Protein AF-A0A8E0IG39-F1 (afdb_monomer_lite)

Structure (mmCIF, N/CA/C/O backbone):
data_AF-A0A8E0IG39-F1
#
_entry.id   AF-A0A8E0IG39-F1
#
loop_
_atom_site.group_PDB
_atom_site.id
_atom_site.type_symbol
_atom_site.label_atom_id
_atom_site.label_alt_id
_atom_site.label_comp_id
_atom_site.label_asym_id
_atom_site.label_entity_id
_atom_site.label_seq_id
_atom_site.pdbx_PDB_ins_code
_atom_site.Cartn_x
_atom_site.Cartn_y
_atom_site.Cartn_z
_atom_site.occupancy
_atom_site.B_iso_or_equiv
_atom_site.auth_seq_id
_atom_site.auth_comp_id
_atom_site.auth_asym_id
_atom_site.auth_atom_id
_atom_site.pdbx_PDB_model_num
ATOM 1 N N . MET A 1 1 ? 28.564 35.606 7.954 1.00 42.53 1 MET A N 1
ATOM 2 C CA . MET A 1 1 ? 27.881 35.016 6.780 1.00 42.53 1 MET A CA 1
ATOM 3 C C . MET A 1 1 ? 26.571 35.771 6.549 1.00 42.53 1 MET A C 1
ATOM 5 O O . MET A 1 1 ? 25.629 35.562 7.297 1.00 42.53 1 MET A O 1
ATOM 9 N N . LYS A 1 2 ? 26.527 36.733 5.611 1.00 55.00 2 LYS A N 1
ATOM 10 C CA . LYS A 1 2 ? 25.306 37.513 5.319 1.00 55.00 2 LYS A CA 1
ATOM 11 C C . LYS A 1 2 ? 24.450 36.733 4.321 1.00 55.00 2 LYS A C 1
ATOM 13 O O . LYS A 1 2 ? 24.817 36.614 3.155 1.00 55.00 2 LYS A O 1
ATOM 18 N N . ILE A 1 3 ? 23.342 36.162 4.784 1.00 67.19 3 ILE A N 1
ATOM 19 C CA . ILE A 1 3 ? 22.362 35.515 3.906 1.00 67.19 3 ILE A CA 1
ATOM 20 C C . ILE A 1 3 ? 21.674 36.619 3.095 1.00 67.19 3 ILE A C 1
ATOM 22 O O . ILE A 1 3 ? 21.021 37.495 3.656 1.00 67.19 3 ILE A O 1
ATOM 26 N N . ASN A 1 4 ? 21.841 36.594 1.771 1.00 78.06 4 ASN A N 1
ATOM 27 C CA . ASN A 1 4 ? 21.153 37.514 0.866 1.00 78.06 4 ASN A CA 1
ATOM 28 C C . ASN A 1 4 ? 19.687 37.080 0.720 1.00 78.06 4 ASN A C 1
ATOM 30 O O . ASN A 1 4 ? 19.344 36.284 -0.156 1.00 78.06 4 ASN A O 1
ATOM 34 N N . PHE A 1 5 ? 18.835 37.612 1.596 1.00 70.81 5 PHE A N 1
ATOM 35 C CA . PHE A 1 5 ? 17.396 37.336 1.697 1.00 70.81 5 PHE A CA 1
ATOM 36 C C . PHE A 1 5 ? 16.663 37.359 0.342 1.00 70.81 5 PHE A C 1
ATOM 38 O O . PHE A 1 5 ? 15.862 36.477 0.041 1.00 70.81 5 PHE A O 1
ATOM 45 N N . PHE A 1 6 ? 17.015 38.307 -0.530 1.00 73.81 6 PHE A N 1
ATOM 46 C CA . PHE A 1 6 ? 16.400 38.458 -1.852 1.00 73.81 6 PHE A CA 1
ATOM 47 C C . PHE A 1 6 ? 16.737 37.312 -2.821 1.00 73.81 6 PHE A C 1
ATOM 49 O O . PHE A 1 6 ? 15.911 36.903 -3.635 1.00 73.81 6 PHE A O 1
ATOM 56 N N . LYS A 1 7 ? 17.952 36.758 -2.717 1.00 75.75 7 LYS A N 1
ATOM 57 C CA . LYS A 1 7 ? 18.385 35.608 -3.522 1.00 75.75 7 LYS A CA 1
ATOM 58 C C . LYS A 1 7 ? 17.743 34.313 -3.020 1.00 75.75 7 LYS A C 1
ATOM 60 O O . LYS A 1 7 ? 17.424 33.451 -3.828 1.00 75.75 7 LYS A O 1
ATOM 65 N N . TRP A 1 8 ? 17.511 34.221 -1.710 1.00 74.56 8 TRP A N 1
ATOM 66 C CA . TRP A 1 8 ? 16.838 33.095 -1.063 1.00 74.56 8 TRP A CA 1
ATOM 67 C C . TRP A 1 8 ? 15.350 33.002 -1.446 1.00 74.56 8 TRP A C 1
ATOM 69 O O . TRP A 1 8 ? 14.901 31.939 -1.862 1.00 74.56 8 TRP A O 1
ATOM 79 N N . ILE A 1 9 ? 14.603 34.116 -1.423 1.00 75.38 9 ILE A N 1
ATOM 80 C CA . ILE A 1 9 ? 13.182 34.150 -1.836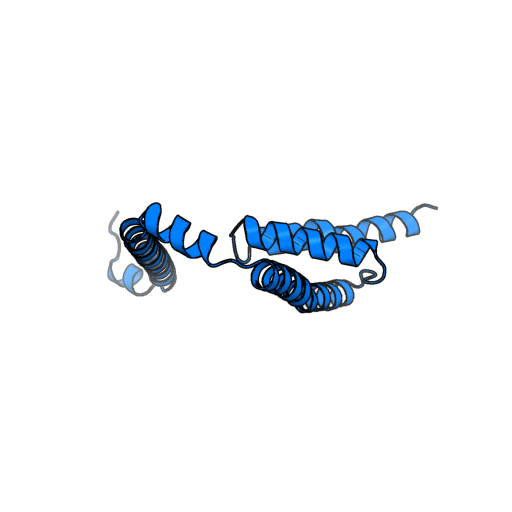 1.00 75.38 9 ILE A CA 1
ATOM 81 C C . ILE A 1 9 ? 12.982 33.751 -3.301 1.00 75.38 9 ILE A C 1
ATOM 83 O O . ILE A 1 9 ? 11.970 33.146 -3.649 1.00 75.38 9 ILE A O 1
ATOM 87 N N . ARG A 1 10 ? 13.934 34.085 -4.174 1.00 76.81 10 ARG A N 1
ATOM 88 C CA . ARG A 1 10 ? 13.847 33.780 -5.606 1.00 76.81 10 ARG A CA 1
ATOM 89 C C . ARG A 1 10 ? 14.158 32.322 -5.951 1.00 76.81 10 ARG A C 1
ATOM 91 O O . ARG A 1 10 ? 13.931 31.926 -7.093 1.00 76.81 10 ARG A O 1
ATOM 98 N N . ASP A 1 11 ? 14.700 31.540 -5.018 1.00 84.31 11 ASP A N 1
ATOM 99 C CA . ASP A 1 11 ? 15.048 30.145 -5.274 1.00 84.31 11 ASP A CA 1
ATOM 100 C C . ASP A 1 11 ? 13.833 29.227 -5.064 1.00 84.31 11 ASP A C 1
ATOM 102 O O . ASP A 1 11 ? 13.365 28.974 -3.951 1.00 84.31 11 ASP A O 1
ATOM 106 N N . VAL A 1 12 ? 13.336 28.685 -6.175 1.00 80.31 12 VAL A N 1
ATOM 107 C CA . VAL A 1 12 ? 12.187 27.770 -6.243 1.00 80.31 12 VAL A CA 1
ATOM 108 C C . VAL A 1 12 ? 12.405 26.497 -5.410 1.00 80.31 12 VAL A C 1
ATOM 110 O O . VAL A 1 12 ? 11.437 25.872 -4.969 1.00 80.31 12 VAL A O 1
ATOM 113 N N . ARG A 1 13 ? 13.658 26.094 -5.157 1.00 83.62 13 ARG A N 1
ATOM 114 C CA . ARG A 1 13 ? 13.974 24.904 -4.356 1.00 83.62 13 ARG A CA 1
ATOM 115 C C . ARG A 1 13 ? 13.492 25.048 -2.914 1.00 83.62 13 ARG A C 1
ATOM 117 O O . ARG A 1 13 ? 12.945 24.091 -2.373 1.00 83.62 13 ARG A O 1
ATOM 124 N N . HIS A 1 14 ? 13.641 26.226 -2.310 1.00 83.69 14 HIS A N 1
ATOM 125 C CA . HIS A 1 14 ? 13.209 26.461 -0.931 1.00 83.69 14 HIS A CA 1
ATOM 126 C C . HIS A 1 14 ? 11.686 26.384 -0.797 1.00 83.69 14 HIS A C 1
ATOM 128 O O . HIS A 1 14 ? 11.186 25.727 0.113 1.00 83.69 14 HIS A O 1
ATOM 134 N N . TRP A 1 15 ? 10.951 26.948 -1.758 1.00 89.56 15 TRP A N 1
ATOM 135 C CA . TRP A 1 15 ? 9.489 26.884 -1.793 1.00 89.56 15 TRP A CA 1
ATOM 136 C C . TRP A 1 15 ? 8.954 25.460 -1.951 1.00 89.56 15 TRP A C 1
ATOM 138 O O . TRP A 1 15 ? 8.009 25.092 -1.258 1.00 89.56 15 TRP A O 1
ATOM 148 N N . LYS A 1 16 ? 9.582 24.629 -2.795 1.00 87.31 16 LYS A N 1
ATOM 149 C CA . LYS A 1 16 ? 9.216 23.206 -2.927 1.00 87.31 16 LYS A CA 1
ATOM 150 C C . LYS A 1 16 ? 9.378 22.452 -1.609 1.00 87.31 16 LYS A C 1
ATOM 152 O O . LYS A 1 16 ? 8.490 21.699 -1.223 1.00 87.31 16 LYS A O 1
ATOM 157 N N . THR A 1 17 ? 10.488 22.673 -0.908 1.00 90.06 17 THR A N 1
ATOM 158 C CA . THR A 1 17 ? 10.740 22.033 0.387 1.00 90.06 17 THR A CA 1
ATOM 159 C C . THR A 1 17 ? 9.731 22.491 1.439 1.00 90.06 17 THR A C 1
ATOM 161 O O . THR A 1 17 ? 9.121 21.651 2.093 1.00 90.06 17 THR A O 1
ATOM 164 N N . ILE A 1 18 ? 9.496 23.802 1.563 1.00 92.94 18 ILE A N 1
ATOM 165 C CA . ILE A 1 18 ? 8.512 24.363 2.505 1.00 92.94 18 ILE A CA 1
ATOM 166 C C . ILE A 1 18 ? 7.112 23.806 2.223 1.00 92.94 18 ILE A C 1
ATOM 168 O O . ILE A 1 18 ? 6.427 23.378 3.149 1.00 92.94 18 ILE A O 1
ATOM 172 N N . TYR A 1 19 ? 6.713 23.743 0.950 1.00 93.31 19 TYR A N 1
ATOM 173 C CA . TYR A 1 19 ? 5.432 23.176 0.534 1.00 93.31 19 TYR A CA 1
ATOM 174 C C . TYR A 1 19 ? 5.275 21.709 0.959 1.00 93.31 19 TYR A C 1
ATOM 176 O O . TYR A 1 19 ? 4.247 21.346 1.528 1.00 93.31 19 TYR A O 1
ATOM 184 N N . LEU A 1 20 ? 6.296 20.871 0.739 1.00 92.69 20 LEU A N 1
ATOM 185 C CA . LEU A 1 20 ? 6.265 19.464 1.154 1.00 92.69 20 LEU A CA 1
ATOM 186 C C . LEU A 1 20 ? 6.144 19.323 2.674 1.00 92.69 20 LEU A C 1
ATOM 188 O O . LEU A 1 20 ? 5.322 18.541 3.149 1.00 92.69 20 LEU A O 1
ATOM 192 N N . PHE A 1 21 ? 6.904 20.113 3.439 1.00 94.94 21 PHE A N 1
ATOM 193 C CA . PHE A 1 21 ? 6.798 20.122 4.899 1.00 94.94 21 PHE A CA 1
ATOM 194 C C . PHE A 1 21 ? 5.409 20.560 5.370 1.00 94.94 21 PHE A C 1
ATOM 196 O O . PHE A 1 21 ? 4.840 19.926 6.259 1.00 94.94 21 PHE A O 1
ATOM 203 N N . MET A 1 22 ? 4.830 21.594 4.755 1.00 96.75 22 MET A N 1
ATOM 204 C CA . MET A 1 2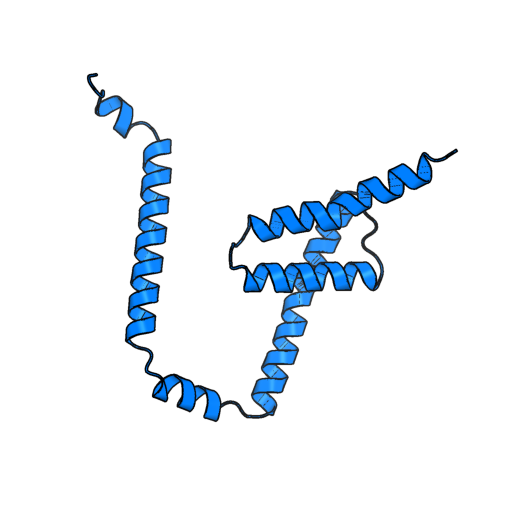2 ? 3.464 22.031 5.048 1.00 96.75 22 MET A CA 1
ATOM 205 C C . MET A 1 22 ? 2.442 20.935 4.751 1.00 96.75 22 MET A C 1
ATOM 207 O O . MET A 1 22 ? 1.620 20.637 5.612 1.00 96.75 22 MET A O 1
ATOM 211 N N . MET A 1 23 ? 2.513 20.294 3.582 1.00 95.44 23 MET A N 1
ATOM 212 C CA . MET A 1 23 ? 1.608 19.199 3.219 1.00 95.44 23 MET A CA 1
ATOM 213 C C . MET A 1 23 ? 1.681 18.043 4.214 1.00 95.44 23 MET A C 1
ATOM 215 O O . MET A 1 23 ? 0.649 17.611 4.723 1.00 95.44 23 MET A O 1
ATOM 219 N N . ILE A 1 24 ? 2.889 17.588 4.554 1.00 94.44 24 ILE A N 1
ATOM 220 C CA . ILE A 1 24 ? 3.082 16.528 5.553 1.00 94.44 24 ILE A CA 1
ATOM 221 C C . ILE A 1 24 ? 2.488 16.951 6.898 1.00 94.44 24 ILE A C 1
ATOM 223 O O . ILE A 1 24 ? 1.785 16.165 7.531 1.00 94.44 24 ILE A O 1
ATOM 227 N N . SER A 1 25 ? 2.711 18.198 7.315 1.00 96.12 25 SER A N 1
ATOM 228 C CA . SER A 1 25 ? 2.196 18.727 8.581 1.00 96.12 25 SER A CA 1
ATOM 229 C C . SER A 1 25 ? 0.667 18.760 8.605 1.00 96.12 25 SER A C 1
ATOM 231 O O . SER A 1 25 ? 0.061 18.303 9.571 1.00 96.12 25 SER A O 1
ATOM 233 N N . ILE A 1 26 ? 0.032 19.231 7.527 1.00 96.62 26 ILE A N 1
ATOM 234 C CA . ILE A 1 26 ? -1.430 19.294 7.396 1.00 96.62 26 ILE A CA 1
ATOM 235 C C . ILE A 1 26 ? -2.035 17.889 7.389 1.00 96.62 26 ILE A C 1
ATOM 237 O O . ILE A 1 26 ? -2.989 17.632 8.124 1.00 96.62 26 ILE A O 1
ATOM 241 N N . VAL A 1 27 ? -1.481 16.968 6.596 1.00 95.06 27 VAL A N 1
ATOM 242 C CA . VAL A 1 27 ? -1.950 15.575 6.530 1.00 95.06 27 VAL A CA 1
ATOM 243 C C . VAL A 1 27 ? -1.802 14.896 7.888 1.00 95.06 27 VAL A C 1
ATOM 245 O O . VAL A 1 27 ? -2.737 14.248 8.351 1.00 95.06 27 VAL A O 1
ATOM 248 N N . THR A 1 28 ? -0.668 15.093 8.562 1.00 94.88 28 THR A N 1
ATOM 249 C CA . THR A 1 28 ? -0.412 14.518 9.890 1.00 94.88 28 THR A CA 1
ATOM 250 C C . THR A 1 28 ? -1.375 15.080 10.929 1.00 94.88 28 THR A C 1
ATOM 252 O O . THR A 1 28 ? -1.986 14.318 11.674 1.00 94.88 28 THR A O 1
ATOM 255 N N . TYR A 1 29 ? -1.572 16.400 10.956 1.00 96.00 29 TYR A N 1
ATOM 256 C CA . TYR A 1 29 ? -2.536 17.037 11.852 1.00 96.00 29 TYR A CA 1
ATOM 257 C C . TYR A 1 29 ? -3.958 16.524 11.603 1.00 96.00 29 TYR A C 1
ATOM 259 O O . TYR A 1 29 ? -4.662 16.170 12.548 1.00 96.00 29 TYR A O 1
ATOM 267 N N . SER A 1 30 ? -4.352 16.410 10.334 1.00 94.06 30 SER A N 1
ATOM 268 C CA . SER A 1 30 ? -5.660 15.882 9.935 1.00 94.06 30 SER A CA 1
ATOM 269 C C . SER A 1 30 ? -5.830 14.425 10.367 1.00 94.06 30 SER A C 1
ATOM 271 O O . SER A 1 30 ? -6.864 14.069 10.926 1.00 94.06 30 SER A O 1
ATOM 273 N N . MET A 1 31 ? -4.798 13.593 10.190 1.00 93.50 31 MET A N 1
ATOM 274 C CA . MET A 1 31 ? -4.795 12.204 10.656 1.00 93.50 31 MET A CA 1
ATOM 275 C C . MET A 1 31 ? -4.933 12.105 12.173 1.00 93.50 31 MET A C 1
ATOM 277 O O . MET A 1 31 ? -5.764 11.345 12.659 1.00 93.50 31 MET A O 1
ATOM 281 N N . ILE A 1 32 ? -4.187 12.907 12.935 1.00 93.62 32 ILE A N 1
ATOM 282 C CA . ILE A 1 32 ? -4.317 12.951 14.399 1.00 93.62 32 ILE A CA 1
ATOM 283 C C . ILE A 1 32 ? -5.729 13.400 14.799 1.00 93.62 32 ILE A C 1
ATOM 285 O O . ILE A 1 32 ? -6.319 12.830 15.717 1.00 93.62 32 ILE A O 1
ATOM 289 N N . GLY A 1 33 ? -6.284 14.397 14.107 1.00 91.75 33 GLY A N 1
ATOM 290 C CA . GLY A 1 33 ? -7.647 14.877 14.318 1.00 91.75 33 GLY A CA 1
ATOM 291 C C . GLY A 1 33 ? -8.699 13.788 14.105 1.00 91.75 33 GLY A C 1
ATOM 292 O O . GLY A 1 33 ? -9.603 13.655 14.929 1.00 91.75 33 GLY A O 1
ATOM 293 N N . LEU A 1 34 ? -8.548 12.974 13.057 1.00 88.31 34 LEU A N 1
ATOM 294 C CA . LEU A 1 34 ? -9.405 11.814 12.796 1.00 88.31 34 LEU A CA 1
ATOM 295 C C . LEU A 1 34 ? -9.240 10.745 13.878 1.00 88.31 34 LEU A C 1
ATOM 297 O O . LEU A 1 34 ? -10.230 10.294 14.445 1.00 88.31 34 LEU A O 1
ATOM 301 N N . CYS A 1 35 ? -8.003 10.391 14.233 1.00 86.75 35 CYS A N 1
ATOM 302 C CA . CYS A 1 35 ? -7.730 9.394 15.268 1.00 86.75 35 CYS A CA 1
ATOM 303 C C . CYS A 1 35 ? -8.332 9.772 16.627 1.00 86.75 35 CYS A C 1
ATOM 305 O O . CYS A 1 35 ? -8.832 8.902 17.330 1.00 86.75 35 CYS A O 1
ATOM 307 N N . ARG A 1 36 ? -8.337 11.060 16.992 1.00 87.75 36 ARG A N 1
ATOM 308 C CA . ARG A 1 36 ? -8.948 11.543 18.244 1.00 87.75 36 ARG A CA 1
ATOM 309 C C . ARG A 1 36 ? -10.474 11.428 18.267 1.00 87.75 36 ARG A C 1
ATOM 311 O O . ARG A 1 36 ? -11.047 11.353 19.347 1.00 87.75 36 ARG A O 1
ATOM 318 N N . GLN A 1 37 ? -11.122 11.430 17.104 1.00 86.31 37 GLN A N 1
ATOM 319 C CA . GLN A 1 37 ? -12.574 11.253 16.976 1.00 86.31 37 GLN A CA 1
ATOM 320 C C . GLN A 1 37 ? -12.981 9.773 16.944 1.00 86.31 37 GLN A C 1
ATOM 322 O O . GLN A 1 37 ? -14.149 9.446 17.152 1.00 86.31 37 GLN A O 1
ATOM 327 N N . LEU A 1 38 ? -12.031 8.866 16.701 1.00 85.38 38 LEU A N 1
ATOM 328 C CA . LEU A 1 38 ? -12.274 7.430 16.697 1.00 85.38 38 LEU A CA 1
ATOM 329 C C . LEU A 1 38 ? -12.253 6.885 18.129 1.00 85.38 38 LEU A C 1
ATOM 331 O O . LEU A 1 38 ? -11.204 6.771 18.758 1.00 85.38 38 LEU A O 1
ATOM 335 N N . SER A 1 39 ? -13.420 6.490 18.637 1.00 87.50 39 SER A N 1
ATOM 336 C CA . SER A 1 39 ? -13.505 5.663 19.842 1.00 87.50 39 SER A CA 1
ATOM 337 C C . SER A 1 39 ? -13.394 4.175 19.488 1.00 87.50 39 SER A C 1
ATOM 339 O O . SER A 1 39 ? -13.878 3.731 18.444 1.00 87.50 39 SER A O 1
ATOM 341 N N . VAL A 1 40 ? -12.836 3.370 20.399 1.00 85.88 40 VAL A N 1
ATOM 342 C CA . VAL A 1 40 ? -12.795 1.898 20.264 1.00 85.88 40 VAL A CA 1
ATOM 343 C C . VAL A 1 40 ? -14.204 1.322 20.059 1.00 85.88 40 VAL A C 1
ATOM 345 O O . VAL A 1 40 ? -14.407 0.437 19.230 1.00 85.88 40 VAL A O 1
ATOM 348 N N . SER A 1 41 ? -15.203 1.890 20.740 1.00 87.50 41 SER A N 1
ATOM 349 C CA . SER A 1 41 ? -16.613 1.514 20.587 1.00 87.50 41 SER A CA 1
ATOM 350 C C . SER A 1 41 ? -17.166 1.774 19.180 1.00 87.50 41 SER A C 1
ATOM 352 O O . SER A 1 41 ? -17.954 0.975 18.674 1.00 87.50 41 SER A O 1
ATOM 354 N N . SER A 1 42 ? -16.731 2.847 18.513 1.00 87.62 42 SER A N 1
ATOM 355 C CA . SER A 1 42 ? -17.140 3.155 17.137 1.00 87.62 42 SER A CA 1
ATOM 356 C C . SER A 1 42 ? -16.570 2.139 16.151 1.00 87.62 42 SER A C 1
ATOM 358 O O . SER A 1 42 ? -17.288 1.662 15.273 1.00 87.62 42 SER A O 1
ATOM 360 N N . ILE A 1 43 ? -15.308 1.742 16.340 1.00 89.50 43 ILE A N 1
ATOM 361 C CA . ILE A 1 43 ? -14.660 0.698 15.536 1.00 89.50 43 ILE A CA 1
ATOM 362 C C . ILE A 1 43 ? -15.402 -0.629 15.712 1.00 89.50 43 ILE A C 1
ATOM 364 O O . ILE A 1 43 ? -15.769 -1.266 14.727 1.00 89.50 43 ILE A O 1
ATOM 368 N N . GLN A 1 44 ? -15.692 -1.016 16.956 1.00 91.50 44 GLN A N 1
ATOM 369 C CA . GLN A 1 44 ? -16.428 -2.244 17.247 1.00 91.50 44 GLN A CA 1
ATOM 370 C C . GLN A 1 44 ? -17.815 -2.250 16.592 1.00 91.50 44 GLN A C 1
ATOM 372 O O . GLN A 1 44 ? -18.199 -3.253 15.995 1.00 91.50 44 GLN A O 1
ATOM 377 N N . LYS A 1 45 ? -18.544 -1.129 16.635 1.00 92.00 45 LYS A N 1
ATOM 378 C CA . LYS A 1 45 ? -19.856 -1.002 15.986 1.00 92.00 45 LYS A CA 1
ATOM 379 C C . LYS A 1 45 ? -19.769 -1.204 14.471 1.00 92.00 45 LYS A C 1
ATOM 381 O O . LYS A 1 45 ? -20.619 -1.875 13.896 1.00 92.00 45 LYS A O 1
ATOM 386 N N . VAL A 1 46 ? -18.738 -0.664 13.821 1.00 90.19 46 VAL A N 1
ATOM 387 C CA . VAL A 1 46 ? -18.506 -0.868 12.381 1.00 90.19 46 VAL A CA 1
ATOM 388 C C . VAL A 1 46 ? -18.152 -2.324 12.079 1.00 90.19 46 VAL A C 1
ATOM 390 O O .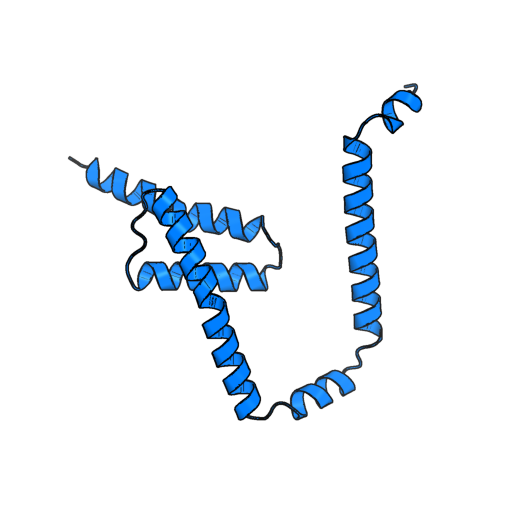 VAL A 1 46 ? -18.705 -2.898 11.144 1.00 90.19 46 VAL A O 1
ATOM 393 N N . LEU A 1 47 ? -17.291 -2.946 12.885 1.00 91.62 47 LEU A N 1
ATOM 394 C CA . LEU A 1 47 ? -16.929 -4.356 12.722 1.00 91.62 47 LEU A CA 1
ATOM 395 C C . LEU A 1 47 ? -18.134 -5.286 12.906 1.00 91.62 47 LEU A C 1
ATOM 397 O O . LEU A 1 47 ? -18.287 -6.238 12.151 1.00 91.62 47 LEU A O 1
ATOM 401 N N . GLN A 1 48 ? -19.039 -4.981 13.837 1.00 93.50 48 GLN A N 1
ATOM 402 C CA . GLN A 1 48 ? -20.286 -5.733 14.022 1.00 93.50 48 GLN A CA 1
ATOM 403 C C . GLN A 1 48 ? -21.251 -5.609 12.830 1.00 93.50 48 GLN A C 1
ATOM 405 O O . GLN A 1 48 ? -22.086 -6.485 12.624 1.00 93.50 48 GLN A O 1
ATOM 410 N N . LEU A 1 49 ? -21.136 -4.551 12.018 1.00 93.69 49 LEU A N 1
ATOM 411 C CA . LEU A 1 49 ? -21.928 -4.372 10.796 1.00 93.69 49 LEU A CA 1
ATOM 412 C C . LEU A 1 49 ? -21.365 -5.145 9.589 1.00 93.69 49 LEU A C 1
ATOM 414 O O . LEU A 1 49 ? -22.026 -5.170 8.539 1.00 93.69 49 LEU A O 1
ATOM 418 N N . LEU A 1 50 ? -20.169 -5.744 9.691 1.00 93.44 50 LEU A N 1
ATOM 419 C CA . LEU A 1 50 ? -19.608 -6.604 8.647 1.00 93.44 50 LEU A CA 1
ATOM 420 C C . LEU A 1 50 ? -20.311 -7.963 8.668 1.00 93.44 50 LEU A C 1
ATOM 422 O O . LEU A 1 50 ? -19.990 -8.855 9.446 1.00 93.44 50 LEU A O 1
ATOM 426 N N . THR A 1 51 ? -21.263 -8.133 7.756 1.00 94.81 51 THR A N 1
ATOM 427 C CA . THR A 1 51 ? -21.843 -9.443 7.462 1.00 94.81 51 THR A CA 1
ATOM 428 C C . THR A 1 51 ? -20.885 -10.265 6.594 1.00 94.81 51 THR A C 1
ATOM 430 O O . THR A 1 51 ? -20.037 -9.709 5.890 1.00 94.81 51 THR A O 1
ATOM 433 N N . GLY A 1 52 ? -21.054 -11.593 6.570 1.00 95.06 52 GLY A N 1
ATOM 434 C CA . GLY A 1 52 ? -20.237 -12.479 5.726 1.00 95.06 52 GLY A CA 1
ATOM 435 C C . GLY A 1 52 ? -20.244 -12.086 4.241 1.00 95.06 52 GLY A C 1
ATOM 436 O O . GLY A 1 52 ? -19.207 -12.127 3.586 1.00 95.06 52 GLY A O 1
ATOM 437 N N . GLN A 1 53 ? -21.377 -11.589 3.732 1.00 96.06 53 GLN A N 1
ATOM 438 C CA . GLN A 1 53 ? -21.487 -11.064 2.365 1.00 96.06 53 GLN A CA 1
ATOM 439 C C . GLN A 1 53 ? -20.607 -9.830 2.127 1.00 96.06 53 GLN A C 1
ATOM 441 O O . GLN A 1 53 ? -19.973 -9.724 1.081 1.00 96.06 53 GLN A O 1
ATOM 446 N N . LYS A 1 54 ? -20.532 -8.904 3.093 1.00 95.56 54 LYS A N 1
ATOM 447 C CA . LYS A 1 54 ? -19.674 -7.714 2.986 1.00 95.56 54 LYS A CA 1
ATOM 448 C C . LYS A 1 54 ? -18.198 -8.091 3.018 1.00 95.56 54 LYS A C 1
ATOM 450 O O . LYS A 1 54 ? -17.419 -7.526 2.261 1.00 95.56 54 LYS A O 1
ATOM 455 N N . ILE A 1 55 ? -17.824 -9.063 3.850 1.00 95.62 55 ILE A N 1
ATOM 456 C CA . ILE A 1 55 ? -16.454 -9.592 3.897 1.00 95.62 55 ILE A CA 1
ATOM 457 C C . ILE A 1 55 ? -16.093 -10.237 2.557 1.00 95.62 55 ILE A C 1
ATOM 459 O O . ILE A 1 55 ? -15.045 -9.931 1.994 1.00 95.62 55 ILE A O 1
ATOM 463 N N . PHE A 1 56 ? -16.978 -11.071 2.008 1.00 96.25 56 PHE A N 1
ATOM 464 C CA . PHE A 1 56 ? -16.771 -11.669 0.692 1.00 96.25 56 PHE A CA 1
ATOM 465 C C . PHE A 1 56 ? -16.637 -10.605 -0.405 1.00 96.25 56 PHE A C 1
ATOM 467 O O . PHE A 1 56 ? -15.710 -10.669 -1.207 1.00 96.25 56 PHE A O 1
ATOM 474 N N . ALA A 1 57 ? -17.503 -9.589 -0.406 1.00 95.88 57 ALA A N 1
ATOM 475 C CA . ALA A 1 57 ? -17.419 -8.480 -1.350 1.00 95.88 57 ALA A CA 1
ATOM 476 C C . ALA A 1 57 ? -16.100 -7.701 -1.213 1.00 95.88 57 ALA A C 1
ATOM 478 O O . ALA A 1 57 ? -15.483 -7.380 -2.224 1.00 95.88 57 ALA A O 1
ATOM 479 N N . LEU A 1 58 ? -15.628 -7.446 0.012 1.00 94.19 58 LEU A N 1
ATOM 480 C CA . LEU A 1 58 ? -14.334 -6.806 0.265 1.00 94.19 58 LEU A CA 1
ATOM 481 C C . LEU A 1 58 ? -13.168 -7.637 -0.278 1.00 94.19 58 LEU A C 1
ATOM 483 O O . LEU A 1 58 ? -12.285 -7.083 -0.929 1.00 94.19 58 LEU A O 1
ATOM 487 N N . LEU A 1 59 ? -13.175 -8.954 -0.057 1.00 93.25 59 LEU A N 1
ATOM 488 C CA . LEU A 1 59 ? -12.154 -9.855 -0.597 1.00 93.25 59 LEU A CA 1
ATOM 489 C C . LEU A 1 59 ? -12.187 -9.876 -2.126 1.00 93.25 59 LEU A C 1
ATOM 491 O O . LEU A 1 59 ? -11.151 -9.715 -2.766 1.00 93.25 59 LEU A O 1
ATOM 495 N N . PHE A 1 60 ? -13.375 -10.010 -2.714 1.00 95.25 60 PHE A N 1
ATOM 496 C CA . PHE A 1 60 ? -13.552 -10.048 -4.161 1.00 95.25 60 PHE A CA 1
ATOM 497 C C . PHE A 1 60 ? -13.100 -8.744 -4.827 1.00 95.25 60 PHE A C 1
ATOM 499 O O . PHE A 1 60 ? -12.300 -8.773 -5.761 1.00 95.25 60 PHE A O 1
ATOM 506 N N . LEU A 1 61 ? -13.556 -7.595 -4.320 1.00 94.69 61 LEU A N 1
ATOM 507 C CA . LEU A 1 61 ? -13.153 -6.280 -4.820 1.00 94.69 61 LEU A CA 1
ATOM 508 C C . LEU A 1 61 ? -11.659 -6.027 -4.601 1.00 94.69 61 LEU A C 1
ATOM 510 O O . LEU A 1 61 ? -11.007 -5.472 -5.48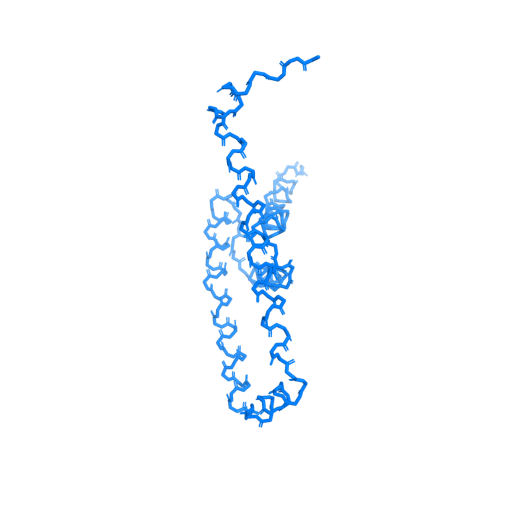2 1.00 94.69 61 LEU A O 1
ATOM 514 N N . GLY A 1 62 ? -11.102 -6.472 -3.471 1.00 90.19 62 GLY A N 1
ATOM 515 C CA . GLY A 1 62 ? -9.669 -6.410 -3.193 1.00 90.19 62 GLY A CA 1
ATOM 516 C C . GLY A 1 62 ? -8.848 -7.196 -4.215 1.00 90.19 62 GLY A C 1
ATOM 517 O O . GLY A 1 62 ? -7.896 -6.659 -4.776 1.00 90.19 62 GLY A O 1
ATOM 518 N N . CYS A 1 63 ? -9.245 -8.432 -4.529 1.00 90.50 63 CYS A N 1
ATOM 519 C CA . CYS A 1 63 ? -8.618 -9.230 -5.585 1.00 90.50 63 CYS A CA 1
ATOM 520 C C . CYS A 1 63 ? -8.768 -8.572 -6.964 1.00 90.50 63 CYS A C 1
ATOM 522 O O . CYS A 1 63 ? -7.804 -8.503 -7.727 1.00 90.50 63 CYS A O 1
ATOM 524 N N . LEU A 1 64 ? -9.951 -8.032 -7.273 1.00 92.31 64 LEU A N 1
ATOM 525 C CA . LEU A 1 64 ? -10.208 -7.344 -8.537 1.00 92.31 64 LEU A CA 1
ATOM 526 C C . LEU A 1 64 ? -9.317 -6.103 -8.686 1.00 92.31 64 LEU A C 1
ATOM 528 O O . LEU A 1 64 ? -8.750 -5.892 -9.758 1.00 92.31 64 LEU A O 1
ATOM 532 N N . 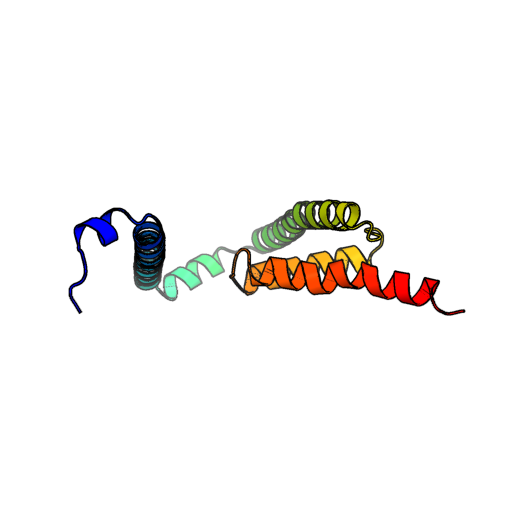ALA A 1 65 ? -9.100 -5.350 -7.605 1.00 88.75 65 ALA A N 1
ATOM 533 C CA . ALA A 1 65 ? -8.238 -4.171 -7.574 1.00 88.75 65 ALA A CA 1
ATOM 534 C C . ALA A 1 65 ? -6.750 -4.472 -7.846 1.00 88.75 65 ALA A C 1
ATOM 536 O O . ALA A 1 65 ? -6.029 -3.588 -8.307 1.00 88.75 65 ALA A O 1
ATOM 537 N N . VAL A 1 66 ? -6.278 -5.707 -7.632 1.00 88.88 66 VAL A N 1
ATOM 538 C CA . VAL A 1 66 ? -4.904 -6.117 -7.996 1.00 88.88 66 VAL A CA 1
ATOM 539 C C . VAL A 1 66 ? -4.753 -6.298 -9.514 1.00 88.88 66 VAL A C 1
ATOM 541 O O . VAL A 1 66 ? -3.669 -6.099 -10.060 1.00 88.88 66 VAL A O 1
ATOM 544 N N . THR A 1 67 ? -5.836 -6.607 -10.230 1.00 90.81 67 THR A N 1
ATOM 545 C CA . THR A 1 67 ? -5.826 -6.844 -11.685 1.00 90.81 67 THR A CA 1
ATOM 546 C C . THR A 1 67 ? -5.223 -5.692 -12.501 1.00 90.81 67 THR A C 1
ATOM 548 O O . THR A 1 67 ? -4.291 -5.955 -13.265 1.00 90.81 67 THR A O 1
ATOM 551 N N . PRO A 1 68 ? -5.667 -4.422 -12.364 1.00 90.38 68 PRO A N 1
ATOM 552 C CA . PRO A 1 68 ? -5.060 -3.313 -13.103 1.00 90.38 68 PRO A CA 1
ATOM 553 C C . PRO A 1 68 ? -3.575 -3.127 -12.773 1.00 90.38 68 PRO A C 1
ATOM 555 O O . PRO A 1 68 ? -2.806 -2.727 -13.644 1.00 90.38 68 PRO A O 1
ATOM 558 N N . MET A 1 69 ? -3.140 -3.475 -11.559 1.00 89.44 69 MET A N 1
ATOM 559 C CA . MET A 1 69 ? -1.725 -3.411 -11.198 1.00 89.44 69 MET A CA 1
ATOM 560 C C . MET A 1 69 ? -0.890 -4.519 -11.849 1.00 89.44 69 MET A C 1
ATOM 562 O O . MET A 1 69 ? 0.232 -4.259 -12.274 1.00 89.44 69 MET A O 1
ATOM 566 N N . ILE A 1 70 ? -1.438 -5.726 -12.014 1.00 90.62 70 ILE A N 1
ATOM 567 C CA . ILE A 1 70 ? -0.782 -6.781 -12.804 1.00 90.62 70 ILE A CA 1
ATOM 568 C C . ILE A 1 70 ? -0.658 -6.347 -14.268 1.00 90.62 70 ILE A C 1
ATOM 570 O O . ILE A 1 70 ? 0.365 -6.593 -14.903 1.00 90.62 70 ILE A O 1
ATOM 574 N N . VAL A 1 71 ? -1.677 -5.677 -14.817 1.00 91.44 71 VAL A N 1
ATOM 575 C CA . VAL A 1 71 ? -1.612 -5.109 -16.174 1.00 91.44 71 VAL A CA 1
ATOM 576 C C . VAL A 1 71 ? -0.525 -4.036 -16.269 1.00 91.44 71 VAL A C 1
ATOM 578 O O . VAL A 1 71 ? 0.264 -4.063 -17.212 1.00 91.44 71 VAL A O 1
ATOM 581 N N . TYR A 1 72 ? -0.431 -3.137 -15.286 1.00 89.62 72 TYR A N 1
ATOM 582 C CA . TYR A 1 72 ? 0.651 -2.153 -15.207 1.00 89.62 72 TYR A CA 1
ATOM 583 C C . TYR A 1 72 ? 2.033 -2.822 -15.199 1.00 89.62 72 TYR A C 1
ATOM 585 O O . TYR A 1 72 ? 2.894 -2.456 -16.001 1.00 89.62 72 TYR A O 1
ATOM 593 N N . ASP A 1 73 ? 2.233 -3.838 -14.356 1.00 89.62 73 ASP A N 1
ATOM 594 C CA . ASP A 1 73 ? 3.514 -4.539 -14.255 1.00 89.62 73 ASP A CA 1
ATOM 595 C C . ASP A 1 73 ? 3.851 -5.288 -15.558 1.00 89.62 73 ASP A C 1
ATOM 597 O O . ASP A 1 73 ? 5.020 -5.343 -15.937 1.00 89.62 73 ASP A O 1
ATOM 601 N N . LYS A 1 74 ? 2.855 -5.811 -16.293 1.00 89.06 74 LYS A N 1
ATOM 602 C CA . LYS A 1 74 ? 3.067 -6.392 -17.634 1.00 89.06 74 LYS A CA 1
ATOM 603 C C . LYS A 1 74 ? 3.579 -5.354 -18.623 1.00 89.06 74 LYS A C 1
ATOM 605 O O . LYS A 1 74 ? 4.590 -5.593 -19.270 1.00 89.06 74 LYS A O 1
ATOM 610 N N . VAL A 1 75 ? 2.936 -4.187 -18.696 1.00 90.25 75 VAL A N 1
ATOM 611 C CA . VAL A 1 75 ? 3.386 -3.088 -19.569 1.00 90.25 75 VAL A CA 1
ATOM 612 C C . VAL A 1 75 ? 4.795 -2.627 -19.181 1.00 90.25 75 VAL A C 1
ATOM 614 O O . VAL A 1 75 ? 5.612 -2.332 -20.052 1.00 90.25 75 VAL A O 1
ATOM 617 N N . TYR A 1 76 ? 5.103 -2.576 -17.884 1.00 85.94 76 TYR A N 1
ATOM 618 C CA . TYR A 1 76 ? 6.435 -2.238 -17.384 1.00 85.94 76 TYR A CA 1
ATOM 619 C C . TYR A 1 76 ? 7.489 -3.277 -17.795 1.00 85.94 76 TYR A C 1
ATOM 621 O O . TYR A 1 76 ? 8.550 -2.914 -18.304 1.00 85.94 76 TYR A O 1
ATOM 629 N N . ALA A 1 77 ? 7.180 -4.563 -17.633 1.00 85.00 77 ALA A N 1
ATOM 630 C CA . ALA A 1 77 ? 8.047 -5.667 -18.028 1.00 85.00 77 ALA A CA 1
ATOM 631 C C . ALA A 1 77 ? 8.272 -5.712 -19.548 1.00 85.00 77 ALA A C 1
ATOM 633 O O . ALA A 1 77 ? 9.412 -5.854 -19.984 1.00 85.00 77 ALA A O 1
ATOM 634 N N . ASP A 1 78 ? 7.229 -5.495 -20.351 1.00 84.50 78 ASP A N 1
ATOM 635 C CA . ASP A 1 78 ? 7.327 -5.462 -21.814 1.00 84.50 78 ASP A CA 1
ATOM 636 C C . ASP A 1 78 ? 8.244 -4.320 -22.285 1.00 84.50 78 ASP A C 1
ATOM 638 O O . ASP A 1 78 ? 9.090 -4.523 -23.157 1.00 84.50 78 ASP A O 1
ATOM 642 N N . LYS A 1 79 ? 8.169 -3.139 -21.651 1.00 85.44 79 LYS A N 1
ATOM 643 C CA . LYS A 1 79 ? 9.102 -2.024 -21.915 1.00 85.44 79 LYS A CA 1
ATOM 644 C C . LYS A 1 79 ? 10.555 -2.361 -21.578 1.00 85.44 79 LYS A C 1
ATOM 646 O O . LYS A 1 79 ? 11.463 -1.823 -22.203 1.00 85.44 79 LYS A O 1
ATOM 651 N N . LEU A 1 80 ? 10.777 -3.245 -20.611 1.00 81.12 80 LEU A N 1
ATOM 652 C CA . LEU A 1 80 ? 12.098 -3.742 -20.220 1.00 81.12 80 LEU A CA 1
ATOM 653 C C . LEU A 1 80 ? 12.518 -4.997 -21.003 1.00 81.12 80 LEU A C 1
ATOM 655 O O . LEU A 1 80 ? 13.563 -5.572 -20.709 1.00 81.12 80 LEU A O 1
ATOM 659 N N . SER A 1 81 ? 11.723 -5.434 -21.990 1.00 79.19 81 SER A N 1
ATOM 660 C CA . SER A 1 81 ? 11.921 -6.696 -22.722 1.00 79.19 81 SER A CA 1
ATOM 661 C C . SER A 1 81 ? 12.011 -7.925 -21.803 1.00 79.19 81 SER A C 1
ATOM 663 O O . SER A 1 81 ? 12.662 -8.922 -22.124 1.00 79.19 81 SER A O 1
ATOM 665 N N . VAL A 1 82 ? 11.346 -7.863 -20.646 1.00 76.25 82 VAL A N 1
ATOM 666 C CA . VAL A 1 82 ? 11.259 -8.953 -19.677 1.00 76.25 82 VAL A CA 1
ATOM 667 C C . VAL A 1 82 ? 10.045 -9.818 -20.000 1.00 76.25 82 VAL A C 1
ATOM 669 O O . VAL A 1 82 ? 8.940 -9.301 -20.149 1.00 76.25 82 VAL A O 1
ATOM 672 N N . PRO A 1 83 ? 10.196 -11.148 -20.047 1.00 75.31 83 PRO A N 1
ATOM 673 C CA . PRO A 1 83 ? 9.064 -12.051 -20.193 1.00 75.31 83 PRO A CA 1
ATOM 674 C C . PRO A 1 83 ? 8.056 -11.884 -19.047 1.00 75.31 83 PRO A C 1
ATOM 676 O O . PRO A 1 83 ? 8.324 -12.221 -17.897 1.00 75.31 83 PRO A O 1
ATOM 679 N N . SER A 1 84 ? 6.870 -11.401 -19.408 1.00 75.44 84 SER A N 1
ATOM 680 C CA . SER A 1 84 ? 5.770 -10.999 -18.522 1.00 75.44 84 SER A CA 1
ATOM 681 C C . SER A 1 84 ? 4.648 -12.050 -18.425 1.00 75.44 84 SER A C 1
ATOM 683 O O . SER A 1 84 ? 3.510 -11.757 -18.047 1.00 75.44 84 SER A O 1
ATOM 685 N N . ARG A 1 85 ? 4.942 -13.302 -18.809 1.00 72.88 85 ARG A N 1
ATOM 686 C CA . ARG A 1 85 ? 3.961 -14.394 -18.925 1.00 72.88 85 ARG A CA 1
ATOM 687 C C . ARG A 1 85 ? 4.195 -15.485 -17.880 1.00 72.88 85 ARG A C 1
ATOM 689 O O . ARG A 1 85 ? 5.327 -15.903 -17.656 1.00 72.88 85 ARG A O 1
ATOM 696 N N . GLY A 1 86 ? 3.101 -15.993 -17.312 1.00 81.75 86 GLY A N 1
ATOM 697 C CA . GLY A 1 86 ? 3.088 -17.151 -16.413 1.00 81.75 86 GLY A CA 1
ATOM 698 C C . GLY A 1 86 ? 2.606 -16.839 -14.995 1.00 81.75 86 GLY A C 1
ATOM 699 O O . GLY A 1 86 ? 2.534 -15.683 -14.577 1.00 81.75 86 GLY A O 1
ATOM 700 N N . GLY A 1 87 ? 2.272 -17.895 -14.247 1.00 82.19 87 GLY A N 1
ATOM 701 C CA . GLY A 1 87 ? 1.772 -17.786 -12.872 1.00 82.19 87 GLY A CA 1
ATOM 702 C C . GLY A 1 87 ? 2.783 -17.164 -11.907 1.00 82.19 87 GLY A C 1
ATOM 703 O O . GLY A 1 87 ? 2.394 -16.369 -11.058 1.00 82.19 87 GLY A O 1
ATOM 704 N N . PHE A 1 88 ? 4.078 -17.444 -12.096 1.00 82.31 88 PHE A N 1
ATOM 705 C CA . PHE A 1 88 ? 5.145 -16.868 -11.273 1.00 82.31 88 PHE A CA 1
ATOM 706 C C . PHE A 1 88 ? 5.184 -15.337 -11.374 1.00 82.31 88 PHE A C 1
ATOM 708 O O . PHE A 1 88 ? 5.176 -14.663 -10.352 1.00 82.31 88 PHE A O 1
ATOM 715 N N . PHE A 1 89 ? 5.114 -14.781 -12.591 1.00 86.62 89 PHE A N 1
ATOM 716 C CA . PHE A 1 89 ? 5.067 -13.330 -12.800 1.00 86.62 89 PHE A CA 1
ATOM 717 C C . PHE A 1 89 ? 3.852 -12.693 -12.114 1.00 86.62 89 PHE A C 1
ATOM 719 O O . PHE A 1 89 ? 3.984 -11.703 -11.396 1.00 86.62 89 PHE A O 1
ATOM 726 N N . ASN A 1 90 ? 2.668 -13.287 -12.296 1.00 88.31 90 ASN A N 1
ATOM 727 C CA . ASN A 1 90 ? 1.443 -12.787 -11.672 1.00 88.31 90 ASN A CA 1
ATOM 728 C C . ASN A 1 90 ? 1.533 -12.833 -10.136 1.00 88.31 90 ASN A C 1
ATOM 730 O O . ASN A 1 90 ? 1.072 -11.908 -9.475 1.00 88.31 90 ASN A O 1
ATOM 734 N N . MET A 1 91 ? 2.155 -13.871 -9.568 1.00 88.06 91 MET A N 1
ATOM 735 C CA . MET A 1 91 ? 2.375 -13.996 -8.126 1.00 88.06 91 MET A CA 1
ATOM 736 C C . MET A 1 91 ? 3.380 -12.959 -7.609 1.00 88.06 91 MET A C 1
ATOM 738 O O . MET A 1 91 ? 3.124 -12.324 -6.591 1.00 88.06 91 MET A O 1
ATOM 742 N N . THR A 1 92 ? 4.484 -12.721 -8.324 1.00 87.88 92 THR A N 1
ATOM 743 C CA . THR A 1 92 ? 5.455 -11.668 -7.987 1.00 87.88 92 THR A CA 1
ATOM 744 C C . THR A 1 92 ? 4.809 -10.285 -8.034 1.00 87.88 92 THR A C 1
ATOM 746 O O . THR A 1 92 ? 4.960 -9.512 -7.090 1.00 87.88 92 THR A O 1
ATOM 749 N N . SER A 1 93 ? 4.040 -9.988 -9.084 1.00 88.94 93 SER A N 1
ATOM 750 C CA . SER A 1 93 ? 3.280 -8.739 -9.204 1.00 88.94 93 SER A CA 1
ATOM 751 C C . SER A 1 93 ? 2.265 -8.586 -8.068 1.00 88.94 93 SER A C 1
ATOM 753 O O . SER A 1 93 ? 2.181 -7.529 -7.441 1.00 88.94 93 SER A O 1
ATOM 755 N N . TRP A 1 94 ? 1.539 -9.646 -7.713 1.00 89.62 94 TRP A N 1
ATOM 756 C CA . TRP A 1 94 ? 0.626 -9.614 -6.572 1.00 89.62 94 TRP A CA 1
ATOM 757 C C . TRP A 1 94 ? 1.378 -9.308 -5.266 1.00 89.62 94 TRP A C 1
ATOM 759 O O . TRP A 1 94 ? 1.027 -8.351 -4.572 1.00 89.62 94 TRP A O 1
ATOM 769 N N . SER A 1 95 ? 2.456 -10.028 -4.953 1.00 89.12 95 SER A N 1
ATOM 770 C CA . SER A 1 95 ? 3.262 -9.787 -3.747 1.00 89.12 95 SER A CA 1
ATOM 771 C C . SER A 1 95 ? 3.797 -8.354 -3.680 1.00 89.12 95 SER A C 1
ATOM 773 O O . SER A 1 95 ? 3.713 -7.709 -2.634 1.00 89.12 95 SER A O 1
ATOM 775 N N . LEU A 1 96 ? 4.268 -7.811 -4.807 1.00 88.06 96 LEU A N 1
ATOM 776 C CA . LEU A 1 96 ? 4.697 -6.415 -4.924 1.00 88.06 96 LEU A CA 1
ATOM 777 C C . LEU A 1 96 ? 3.565 -5.432 -4.605 1.00 88.06 96 LEU A C 1
ATOM 779 O O . LEU A 1 96 ? 3.800 -4.426 -3.938 1.00 88.06 96 LEU A O 1
ATOM 783 N N . ASN A 1 97 ? 2.337 -5.722 -5.037 1.00 88.38 97 ASN A N 1
ATOM 784 C CA . ASN A 1 97 ? 1.169 -4.895 -4.736 1.00 88.38 97 ASN A CA 1
ATOM 785 C C . ASN A 1 97 ? 0.754 -4.961 -3.265 1.00 88.38 97 ASN A C 1
ATOM 787 O O . ASN A 1 97 ? 0.433 -3.924 -2.687 1.00 88.38 97 ASN A O 1
ATOM 791 N N . VAL A 1 98 ? 0.823 -6.134 -2.632 1.00 87.31 98 VAL A N 1
ATOM 792 C CA . VAL A 1 98 ? 0.575 -6.274 -1.187 1.00 87.31 98 VAL A CA 1
ATOM 793 C C . VAL A 1 98 ? 1.595 -5.464 -0.393 1.00 87.31 98 VAL A C 1
ATOM 795 O O . VAL A 1 98 ? 1.210 -4.642 0.436 1.00 87.31 98 VAL A O 1
ATOM 798 N N . VAL A 1 99 ? 2.887 -5.630 -0.689 1.00 87.25 99 VAL A N 1
ATOM 799 C CA . VAL 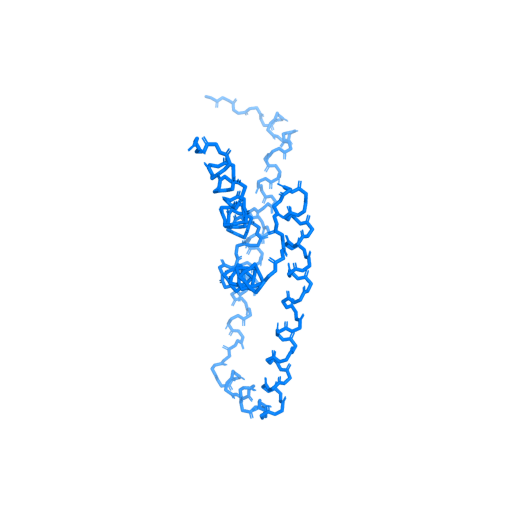A 1 99 ? 3.957 -4.883 -0.011 1.00 87.25 99 VAL A CA 1
ATOM 800 C C . VAL A 1 99 ? 3.798 -3.383 -0.239 1.00 87.25 99 VAL A C 1
ATOM 802 O O . VAL A 1 99 ? 3.892 -2.613 0.710 1.00 87.25 99 VAL A O 1
ATOM 805 N N . ASN A 1 100 ? 3.496 -2.955 -1.466 1.00 86.75 100 ASN A N 1
ATOM 806 C CA . ASN A 1 100 ? 3.295 -1.543 -1.782 1.00 86.75 100 ASN A CA 1
ATOM 807 C C . ASN A 1 100 ? 2.097 -0.927 -1.037 1.00 86.75 100 ASN A C 1
ATOM 809 O O . ASN A 1 100 ? 2.182 0.220 -0.606 1.00 86.75 100 ASN A O 1
ATOM 813 N N . ASN A 1 101 ? 1.010 -1.682 -0.852 1.00 86.06 101 ASN A N 1
ATOM 814 C CA . ASN A 1 101 ? -0.169 -1.220 -0.116 1.00 86.06 101 ASN A CA 1
ATOM 815 C C . ASN A 1 101 ? 0.056 -1.181 1.407 1.00 86.06 101 ASN A C 1
ATOM 817 O O . ASN A 1 101 ? -0.468 -0.289 2.066 1.00 86.06 101 ASN A O 1
ATOM 821 N N . VAL A 1 102 ? 0.847 -2.101 1.973 1.00 84.88 102 VAL A N 1
ATOM 822 C CA . VAL A 1 102 ? 1.147 -2.140 3.420 1.00 84.88 102 VAL A CA 1
ATOM 823 C C . VAL A 1 102 ? 2.254 -1.159 3.806 1.00 84.88 102 VAL A C 1
ATOM 825 O O . VAL A 1 102 ? 2.154 -0.483 4.825 1.00 84.88 102 VAL A O 1
ATOM 828 N N . ALA A 1 103 ? 3.307 -1.048 2.994 1.00 80.75 103 ALA A N 1
ATOM 829 C CA . ALA A 1 103 ? 4.457 -0.198 3.290 1.00 80.75 103 ALA A CA 1
ATOM 830 C C . ALA A 1 103 ? 4.140 1.306 3.206 1.00 80.75 103 ALA A C 1
ATOM 832 O O . ALA A 1 103 ? 4.977 2.119 3.601 1.00 80.75 103 ALA A O 1
ATOM 833 N N . GLY A 1 104 ? 2.977 1.692 2.656 1.00 64.75 104 GLY A N 1
ATOM 834 C CA . GLY A 1 104 ? 2.436 3.060 2.692 1.00 64.75 104 GLY A CA 1
ATOM 835 C C . GLY A 1 104 ? 3.289 4.134 2.001 1.00 64.75 104 GLY A C 1
ATOM 836 O O . GLY A 1 104 ? 2.969 5.318 2.027 1.00 64.75 104 GLY A O 1
ATOM 837 N N . THR A 1 105 ? 4.387 3.741 1.367 1.00 64.12 105 THR A N 1
ATOM 838 C CA . THR A 1 105 ? 5.390 4.615 0.763 1.00 64.12 105 THR A CA 1
ATOM 839 C C . THR A 1 105 ? 5.107 4.678 -0.728 1.00 64.12 105 THR A C 1
ATOM 841 O O . THR A 1 105 ? 5.756 3.991 -1.513 1.00 64.12 105 THR A O 1
ATOM 844 N N . GLY A 1 106 ? 4.095 5.478 -1.091 1.00 60.53 106 GLY A N 1
ATOM 845 C CA . GLY A 1 106 ? 3.423 5.604 -2.398 1.00 60.53 106 GLY A CA 1
ATOM 846 C C . GLY A 1 106 ? 4.265 5.929 -3.645 1.00 60.53 106 GLY A C 1
ATOM 847 O O . GLY A 1 106 ? 3.821 6.675 -4.507 1.00 60.53 106 GLY A O 1
ATOM 848 N N . GLY A 1 107 ? 5.464 5.369 -3.775 1.00 63.44 107 GLY A N 1
ATOM 849 C CA . GLY A 1 107 ? 6.288 5.419 -4.976 1.00 63.44 107 GLY A CA 1
ATOM 850 C C . GLY A 1 107 ? 7.688 4.857 -4.750 1.00 63.44 107 GLY A C 1
ATOM 851 O O . GLY A 1 107 ? 8.183 4.114 -5.586 1.00 63.44 107 GLY A O 1
ATOM 852 N N . MET A 1 108 ? 8.324 5.144 -3.610 1.00 74.44 108 MET A N 1
ATOM 853 C CA . MET A 1 108 ? 9.756 4.860 -3.439 1.00 74.44 108 MET A CA 1
ATOM 854 C C . MET A 1 108 ? 10.053 3.375 -3.189 1.00 74.44 108 MET A C 1
ATOM 856 O O . MET A 1 108 ? 10.869 2.794 -3.898 1.00 74.44 108 MET A O 1
ATOM 860 N N . VAL A 1 109 ? 9.359 2.744 -2.233 1.00 79.25 109 VAL A N 1
ATOM 861 C CA . VAL A 1 109 ? 9.505 1.300 -1.956 1.00 79.25 109 VAL A CA 1
ATOM 862 C C . VAL A 1 109 ? 8.868 0.475 -3.074 1.00 79.25 109 VAL A C 1
ATOM 864 O O . VAL A 1 109 ? 9.439 -0.509 -3.536 1.00 79.25 109 VAL A O 1
ATOM 867 N N . GLY A 1 110 ? 7.709 0.913 -3.571 1.00 81.06 110 GLY A N 1
ATOM 868 C CA . GLY A 1 110 ? 7.016 0.251 -4.671 1.00 81.06 110 GLY A CA 1
ATOM 869 C C . GLY A 1 110 ? 7.813 0.214 -5.973 1.00 81.06 110 GLY A C 1
ATOM 870 O O . GLY A 1 110 ? 7.819 -0.820 -6.641 1.00 81.06 110 GLY A O 1
ATOM 871 N N . ALA A 1 111 ? 8.470 1.316 -6.348 1.00 81.50 111 ALA A N 1
ATOM 872 C CA . ALA A 1 111 ? 9.274 1.383 -7.565 1.00 81.50 111 ALA A CA 1
ATOM 873 C C . ALA A 1 111 ? 10.619 0.671 -7.404 1.00 81.50 111 ALA A C 1
ATOM 875 O O . ALA A 1 111 ? 11.031 -0.039 -8.318 1.00 81.50 111 ALA A O 1
ATOM 876 N N . SER A 1 112 ? 11.288 0.806 -6.252 1.00 82.94 112 SER A N 1
ATOM 877 C CA . SER A 1 112 ? 12.572 0.136 -6.016 1.00 82.94 112 SER A CA 1
ATOM 878 C C . SER A 1 112 ? 12.426 -1.383 -6.003 1.00 82.94 112 SER A C 1
ATOM 880 O O . SER A 1 112 ? 13.226 -2.076 -6.627 1.00 82.94 112 SER A O 1
ATOM 882 N N . LEU A 1 113 ? 11.372 -1.910 -5.374 1.00 84.50 113 LEU A N 1
ATOM 883 C CA . LEU A 1 113 ? 11.128 -3.347 -5.309 1.00 84.50 113 LEU A CA 1
ATOM 884 C C . LEU A 1 113 ? 10.659 -3.910 -6.657 1.00 84.50 113 LEU A C 1
ATOM 886 O O . LEU A 1 113 ? 11.084 -4.998 -7.035 1.00 84.50 113 LEU A O 1
ATOM 890 N N . ARG A 1 114 ? 9.855 -3.160 -7.427 1.00 85.19 114 ARG A N 1
ATOM 891 C CA . ARG A 1 114 ? 9.520 -3.517 -8.820 1.00 85.19 114 ARG A CA 1
ATOM 892 C C . ARG A 1 114 ? 10.757 -3.539 -9.702 1.00 85.19 114 ARG A C 1
ATOM 894 O O . ARG A 1 114 ? 10.943 -4.489 -10.448 1.00 85.19 114 ARG A O 1
ATOM 901 N N . TYR A 1 115 ? 11.631 -2.545 -9.586 1.00 81.75 115 TYR A N 1
ATOM 902 C CA . TYR A 1 115 ? 12.895 -2.541 -10.313 1.00 81.75 115 TYR A CA 1
ATOM 903 C C . TYR A 1 115 ? 13.786 -3.722 -9.904 1.00 81.75 115 TYR A C 1
ATOM 905 O O . TYR A 1 115 ? 14.311 -4.422 -10.763 1.00 81.75 115 TYR A O 1
ATOM 913 N N . ALA A 1 116 ? 13.913 -3.999 -8.606 1.00 82.50 116 ALA A N 1
ATOM 914 C CA . ALA A 1 116 ? 14.727 -5.103 -8.114 1.00 82.50 116 ALA A CA 1
ATOM 915 C C . ALA A 1 116 ? 14.175 -6.467 -8.551 1.00 82.50 116 ALA A C 1
ATOM 917 O O . ALA A 1 116 ? 14.921 -7.282 -9.073 1.00 82.50 116 ALA A O 1
ATOM 918 N N . LEU A 1 117 ? 12.879 -6.719 -8.380 1.00 81.31 117 LEU A N 1
ATOM 919 C CA . LEU A 1 117 ? 12.301 -8.045 -8.606 1.00 81.31 117 LEU A CA 1
ATOM 920 C C . LEU A 1 117 ? 11.863 -8.268 -10.058 1.00 81.31 117 LEU A C 1
ATOM 922 O O . LEU A 1 117 ? 12.067 -9.358 -10.581 1.00 81.31 117 LEU A O 1
ATOM 926 N N . LEU A 1 118 ? 11.320 -7.253 -10.741 1.00 78.44 118 LEU A N 1
ATOM 927 C CA . LEU A 1 118 ? 10.946 -7.362 -12.158 1.00 78.44 118 LEU A CA 1
ATOM 928 C C . LEU A 1 118 ? 12.121 -7.053 -13.095 1.00 78.44 118 LEU A C 1
ATOM 930 O O . LEU A 1 118 ? 12.229 -7.669 -14.151 1.00 78.44 118 LEU A O 1
ATOM 934 N N . GLY A 1 119 ? 13.034 -6.156 -12.710 1.00 65.06 119 GLY A N 1
ATOM 935 C CA . GLY A 1 119 ? 14.230 -5.828 -13.494 1.00 65.06 119 GLY A CA 1
ATOM 936 C C . GLY A 1 119 ? 15.341 -6.882 -13.409 1.00 65.06 119 GLY A C 1
ATOM 937 O O . GLY A 1 119 ? 16.028 -7.110 -14.401 1.00 65.06 119 GLY A O 1
ATOM 938 N N . GLN A 1 120 ? 15.500 -7.613 -12.295 1.00 61.59 120 GLN A N 1
ATOM 939 C CA . GLN A 1 120 ? 16.473 -8.723 -12.225 1.00 61.59 120 GLN A CA 1
ATOM 940 C C . GLN A 1 120 ? 16.124 -9.906 -13.144 1.00 61.59 120 GLN A C 1
ATOM 942 O O . GLN A 1 120 ? 17.020 -10.662 -13.530 1.00 61.59 120 GLN A O 1
ATOM 947 N N . HIS A 1 121 ? 14.865 -10.036 -13.581 1.00 57.25 121 HIS A N 1
ATOM 948 C CA . HIS A 1 121 ? 14.491 -10.992 -14.626 1.00 57.25 121 HIS A CA 1
ATOM 949 C C . HIS A 1 121 ? 15.170 -10.708 -15.981 1.00 57.25 121 HIS A C 1
ATOM 951 O O . HIS A 1 121 ? 15.295 -11.637 -16.782 1.00 57.25 121 HIS A O 1
ATOM 957 N N . VAL A 1 122 ? 15.658 -9.479 -16.220 1.00 52.44 122 VAL A N 1
ATOM 958 C CA . VAL A 1 122 ? 16.529 -9.142 -17.362 1.00 52.44 122 VAL A CA 1
ATOM 959 C C . VAL A 1 122 ? 17.874 -9.862 -17.222 1.00 52.44 122 VAL A C 1
ATOM 961 O O . VAL A 1 122 ? 18.285 -10.588 -18.120 1.00 52.44 122 VAL A O 1
ATOM 964 N N . ASN A 1 123 ? 18.541 -9.734 -16.070 1.00 50.09 123 ASN A N 1
ATOM 965 C CA . ASN A 1 123 ? 19.920 -10.206 -15.892 1.00 50.09 123 ASN A CA 1
ATOM 966 C C . ASN A 1 123 ? 20.049 -11.732 -15.803 1.00 50.09 123 ASN A C 1
ATOM 968 O O . ASN A 1 123 ? 20.981 -12.294 -16.375 1.00 50.09 123 ASN A O 1
ATOM 972 N N . ALA A 1 124 ? 19.110 -12.423 -15.150 1.00 53.22 124 ALA A N 1
ATOM 973 C CA . ALA A 1 124 ? 19.171 -13.884 -15.019 1.00 53.22 124 ALA A CA 1
ATOM 974 C C . ALA A 1 124 ? 19.053 -14.615 -16.374 1.00 53.22 124 ALA A C 1
ATOM 976 O O . ALA A 1 124 ? 19.598 -15.706 -16.556 1.00 53.22 124 ALA A O 1
ATOM 977 N N . ARG A 1 125 ? 18.367 -14.007 -17.353 1.00 47.81 125 ARG A N 1
ATOM 978 C CA . ARG A 1 125 ? 18.193 -14.580 -18.695 1.00 47.81 125 ARG A CA 1
ATOM 979 C C . ARG A 1 125 ? 19.331 -14.213 -19.655 1.00 47.81 125 ARG A C 1
ATOM 981 O O . ARG A 1 125 ? 19.678 -15.018 -20.515 1.00 47.81 125 ARG A O 1
ATOM 988 N N . THR A 1 126 ? 19.954 -13.047 -19.483 1.00 48.12 126 THR A N 1
ATOM 989 C CA . THR A 1 126 ? 21.188 -12.685 -20.203 1.00 48.12 126 THR A CA 1
ATOM 990 C C . THR A 1 126 ? 22.365 -13.541 -19.735 1.00 48.12 126 THR A C 1
ATOM 992 O O . THR A 1 126 ? 23.121 -14.032 -20.565 1.00 48.12 126 THR A O 1
ATOM 995 N N . ALA A 1 127 ? 22.464 -13.819 -18.430 1.00 48.28 127 ALA A N 1
ATOM 996 C CA . ALA A 1 127 ? 23.498 -14.688 -17.866 1.00 48.28 127 ALA A CA 1
ATOM 997 C C . ALA A 1 127 ? 23.389 -16.147 -18.352 1.00 48.28 127 ALA A C 1
ATOM 999 O O . ALA A 1 127 ? 24.403 -16.772 -18.635 1.00 48.28 127 ALA A O 1
ATOM 1000 N N . THR A 1 128 ? 22.171 -16.672 -18.522 1.00 49.19 128 THR A N 1
ATOM 1001 C CA . THR A 1 128 ? 21.941 -18.038 -19.042 1.00 49.19 128 THR A CA 1
ATOM 1002 C C . THR A 1 128 ? 22.051 -18.150 -20.565 1.00 49.19 128 THR A C 1
ATOM 1004 O O . THR A 1 128 ? 22.219 -19.249 -21.078 1.00 49.19 128 THR A O 1
ATOM 1007 N N . LYS A 1 129 ? 21.997 -17.034 -21.306 1.00 47.19 129 LYS A N 1
ATOM 1008 C CA . LYS A 1 129 ? 22.353 -16.985 -22.738 1.00 47.19 129 LYS A CA 1
ATOM 1009 C C . LYS A 1 129 ? 23.841 -16.714 -22.999 1.00 47.19 129 LYS A C 1
ATOM 1011 O O . LYS A 1 129 ? 24.270 -16.852 -24.138 1.00 47.19 129 LYS A O 1
ATOM 1016 N N . MET A 1 130 ? 24.601 -16.303 -21.982 1.00 44.56 130 MET A N 1
ATOM 1017 C CA . MET A 1 130 ? 26.045 -16.030 -22.058 1.00 44.56 130 MET A CA 1
ATOM 1018 C C . MET A 1 130 ? 26.909 -17.125 -21.415 1.00 44.56 130 MET A C 1
ATOM 1020 O O . MET A 1 130 ? 28.132 -17.010 -21.447 1.00 44.56 130 MET A O 1
ATOM 1024 N N . SER A 1 131 ? 26.314 -18.181 -20.849 1.00 33.06 131 SER A N 1
ATOM 1025 C CA . SER A 1 131 ? 27.066 -19.382 -20.478 1.00 33.06 131 SER A CA 1
ATOM 1026 C C . SER A 1 131 ? 27.352 -20.211 -21.743 1.00 33.06 131 SER A C 1
ATOM 1028 O O . SER A 1 131 ? 26.379 -20.563 -22.416 1.00 33.06 131 SER A O 1
ATOM 1030 N N . PRO A 1 132 ? 28.631 -20.469 -22.082 1.00 45.03 132 PRO A N 1
ATOM 1031 C CA . PRO A 1 132 ? 29.024 -21.244 -23.260 1.00 45.03 132 PRO A CA 1
ATOM 1032 C C . PRO A 1 132 ? 28.563 -22.704 -23.204 1.00 45.03 132 PRO A C 1
ATOM 1034 O O . PRO A 1 132 ? 28.389 -23.232 -22.080 1.00 45.03 132 PRO A O 1
#

Radius of gyration: 22.83 Å; chains: 1; bounding box: 51×60×44 Å

pLDDT: mean 82.06, std 14.21, range [33.06, 96.75]

Sequence (132 aa):
MKINFFKWIRDVRHWKTIYLFMMISIVTYSMIGLCRQLSVSSIQKVLQLLTGQKIFALLFLGCLAVTPMIVYDKVYADKLSVPSRGGFFNMTSWSLNVVNNVAGTGGMVGASLRYALLGQHVNARTATKMSP

Organism: NCBI:txid1256202

Secondary structure (DSSP, 8-state):
----HHHHHT-HHHHHHHHHHHHHHHHHHHHHHHHHH--HHHHHHHHHT--HHHHHHHHHHHHHHHHHHHHHHHHHHHHTT----SHHHHHHHHHHHHHHHHS--TTHHHHHHHHHHHHHHHHHHHHHHS--

Foldseek 3Di:
DDDPPVVVVPDVVVVVVVVVVVVVVVVVVVVVVVVVVDDPVNVVVVVVVDDPVNVVVCVVVVVVVLVVQLVVLLVVLVVLVAPSDDPVNSVLSSVLVVCCVVVVPPDDSSVVSSCVPSVVSVVVVVVVVPDD